Protein A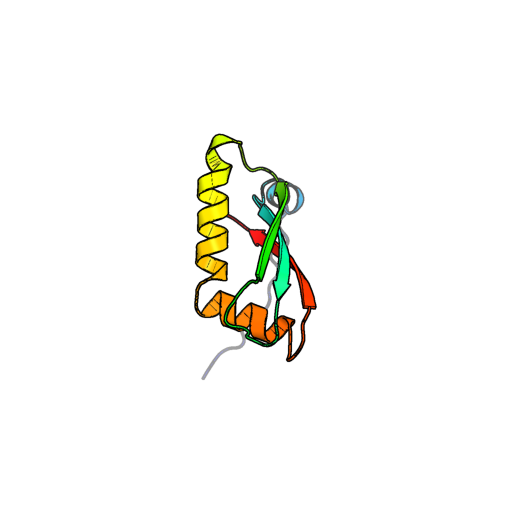F-N9PMR8-F1 (afdb_monomer_lite)

Secondary structure (DSSP, 8-state):
------------S-HHHHGGG--EEEEEEEE-TTSS-EEEEEEEEEES--GGGHHHHHHHHHHHHHSHHHHHHHHHHHTTS-EEEEEEEE---

Structure (mmCIF, N/CA/C/O backbone):
data_AF-N9PMR8-F1
#
_entry.id   AF-N9PMR8-F1
#
loop_
_atom_site.group_PDB
_atom_site.id
_atom_site.type_symbol
_atom_site.label_atom_id
_atom_site.label_alt_id
_atom_site.label_comp_id
_atom_site.label_asym_id
_atom_site.label_entity_id
_atom_site.label_seq_id
_atom_site.pdbx_PDB_ins_code
_atom_site.Cartn_x
_atom_site.Cartn_y
_atom_site.Cartn_z
_atom_site.occupancy
_atom_site.B_iso_or_equiv
_atom_site.auth_seq_id
_atom_site.auth_comp_id
_atom_site.auth_asym_id
_atom_site.auth_atom_id
_atom_site.pdbx_PDB_model_num
ATOM 1 N N . MET A 1 1 ? -22.882 -25.135 -30.630 1.00 34.91 1 MET A N 1
ATOM 2 C CA . MET A 1 1 ? -21.952 -24.855 -29.514 1.00 34.91 1 MET A CA 1
ATOM 3 C C . MET A 1 1 ? -22.104 -23.401 -29.097 1.00 34.91 1 MET A C 1
ATOM 5 O O . MET A 1 1 ? -22.050 -22.545 -29.964 1.00 34.91 1 MET A O 1
ATOM 9 N N . LYS A 1 2 ? -22.256 -23.198 -27.779 1.00 41.00 2 LYS A N 1
ATOM 10 C CA . LYS A 1 2 ? -22.152 -21.957 -26.983 1.00 41.00 2 LYS A CA 1
ATOM 11 C C . LYS A 1 2 ? -23.232 -20.889 -27.226 1.00 41.00 2 LYS A C 1
ATOM 13 O O . LYS A 1 2 ? -23.207 -20.152 -28.200 1.00 41.00 2 LYS A O 1
ATOM 18 N N . GLY A 1 3 ? -24.189 -20.861 -26.294 1.00 35.47 3 GLY A N 1
ATOM 19 C CA . GLY A 1 3 ? -25.344 -19.974 -26.279 1.00 35.47 3 GLY A CA 1
ATOM 20 C C . GLY A 1 3 ? -25.007 -18.538 -25.886 1.00 35.47 3 GLY A C 1
ATOM 21 O O . GLY A 1 3 ? -24.237 -18.294 -24.959 1.00 35.47 3 GLY A O 1
ATOM 22 N N . LEU A 1 4 ? -25.646 -17.605 -26.589 1.00 40.62 4 LEU A N 1
ATOM 23 C CA . LEU A 1 4 ? -25.945 -16.270 -26.092 1.00 40.62 4 LEU A CA 1
ATOM 24 C C . LEU A 1 4 ? -27.164 -16.386 -25.173 1.00 40.62 4 LEU A C 1
ATOM 26 O O . LEU A 1 4 ? -28.257 -16.693 -25.644 1.00 40.62 4 LEU A O 1
ATOM 30 N N . ILE A 1 5 ? -26.980 -16.134 -23.880 1.00 49.25 5 ILE A N 1
ATOM 31 C CA . ILE A 1 5 ? -28.083 -15.902 -22.945 1.00 49.25 5 ILE A CA 1
ATOM 32 C C . ILE A 1 5 ? -27.825 -14.559 -22.263 1.00 49.25 5 ILE A C 1
ATOM 34 O O . ILE A 1 5 ? -27.016 -14.433 -21.350 1.00 49.25 5 ILE A O 1
ATOM 38 N N . THR A 1 6 ? -28.495 -13.563 -22.843 1.00 40.91 6 THR A N 1
ATOM 39 C CA . THR A 1 6 ? -29.350 -12.594 -22.150 1.00 40.91 6 THR A CA 1
ATOM 40 C C . THR A 1 6 ? -28.713 -11.778 -21.029 1.00 40.91 6 THR A C 1
ATOM 42 O O . THR A 1 6 ? -28.655 -12.182 -19.872 1.00 40.91 6 THR A O 1
ATOM 45 N N . GLY A 1 7 ? -28.368 -10.534 -21.370 1.00 42.84 7 GLY A N 1
ATOM 46 C CA . GLY A 1 7 ? -28.386 -9.450 -20.401 1.00 42.84 7 GLY A CA 1
ATOM 47 C C . GLY A 1 7 ? -29.818 -9.237 -19.914 1.00 42.84 7 GLY A C 1
ATOM 48 O O . GLY A 1 7 ? -30.696 -8.875 -20.695 1.00 42.84 7 GLY A O 1
ATOM 49 N N . VAL A 1 8 ? -30.042 -9.472 -18.625 1.00 41.81 8 VAL A N 1
ATOM 50 C CA . VAL A 1 8 ? -31.209 -8.984 -17.892 1.00 41.81 8 VAL A CA 1
ATOM 51 C C . VAL A 1 8 ? -30.695 -8.238 -16.668 1.00 41.81 8 VAL A C 1
ATOM 53 O O . VAL A 1 8 ? -29.917 -8.764 -15.874 1.00 41.81 8 VAL A O 1
ATOM 56 N N . LEU A 1 9 ? -31.122 -6.979 -16.588 1.00 43.41 9 LEU A N 1
ATOM 57 C CA . LEU A 1 9 ? -30.965 -6.046 -15.480 1.00 43.41 9 LEU A CA 1
ATOM 58 C C . LEU A 1 9 ? -31.266 -6.699 -14.122 1.00 43.41 9 LEU A C 1
ATOM 60 O O . LEU A 1 9 ? -32.349 -7.242 -13.921 1.00 43.41 9 LEU A O 1
ATOM 64 N N . LEU A 1 10 ? -30.386 -6.466 -13.150 1.00 38.47 10 LEU A N 1
ATOM 65 C CA . LEU A 1 10 ? -30.761 -6.384 -11.739 1.00 38.47 10 LEU A CA 1
ATOM 66 C C . LEU A 1 10 ? -30.630 -4.923 -11.302 1.00 38.47 10 LEU A C 1
ATOM 68 O O . LEU A 1 10 ? -29.603 -4.483 -10.792 1.00 38.47 10 LEU A O 1
ATOM 72 N N . ALA A 1 11 ? -31.688 -4.154 -11.545 1.00 55.75 11 ALA A N 1
ATOM 73 C CA . ALA A 1 11 ? -31.922 -2.903 -10.844 1.00 55.75 11 ALA A CA 1
ATOM 74 C C . ALA A 1 11 ? -32.523 -3.238 -9.476 1.00 55.75 11 ALA A C 1
ATOM 76 O O . ALA A 1 11 ? -33.731 -3.413 -9.396 1.00 55.75 11 ALA A O 1
ATOM 77 N N . ILE A 1 12 ? -31.716 -3.355 -8.415 1.00 44.78 12 ILE A N 1
ATOM 78 C CA . ILE A 1 12 ? -32.221 -3.428 -7.032 1.00 44.78 12 ILE A CA 1
ATOM 79 C C . ILE A 1 12 ? -31.256 -2.677 -6.098 1.00 44.78 12 ILE A C 1
ATOM 81 O O . ILE A 1 12 ? -30.241 -3.192 -5.645 1.00 44.78 12 ILE A O 1
ATOM 85 N N . THR A 1 13 ? -31.576 -1.395 -5.904 1.00 41.38 13 THR A N 1
ATOM 86 C CA . THR A 1 13 ? -31.653 -0.697 -4.608 1.00 41.38 13 THR A CA 1
ATOM 87 C C . THR A 1 13 ? -30.677 -1.132 -3.500 1.00 41.38 13 THR A C 1
ATOM 89 O O . THR A 1 13 ? -30.939 -2.129 -2.835 1.00 41.38 13 THR A O 1
ATOM 92 N N . SER A 1 14 ? -29.615 -0.342 -3.255 1.00 33.31 14 SER A N 1
ATOM 93 C CA . SER A 1 14 ? -28.955 -0.089 -1.936 1.00 33.31 14 SER A CA 1
ATOM 94 C C . SER A 1 14 ? -27.524 0.479 -2.053 1.00 33.31 14 SER A C 1
ATOM 96 O O . SER A 1 14 ? -26.728 0.371 -1.122 1.00 33.31 14 SER A O 1
ATOM 98 N N . THR A 1 15 ? -27.133 1.100 -3.171 1.00 42.66 15 THR A N 1
ATOM 99 C CA . THR A 1 15 ? -25.736 1.551 -3.352 1.00 42.66 15 THR A CA 1
ATOM 100 C C . THR A 1 15 ? -25.305 2.666 -2.392 1.00 42.66 15 THR A C 1
ATOM 102 O O . THR A 1 15 ? -24.112 2.821 -2.152 1.00 42.66 15 THR A O 1
ATOM 105 N N . TYR A 1 16 ? -26.246 3.388 -1.775 1.00 39.59 16 TYR A N 1
ATOM 106 C CA . TYR A 1 16 ? -25.935 4.428 -0.789 1.00 39.59 16 TYR A CA 1
ATOM 107 C C . TYR A 1 16 ? -25.599 3.891 0.612 1.00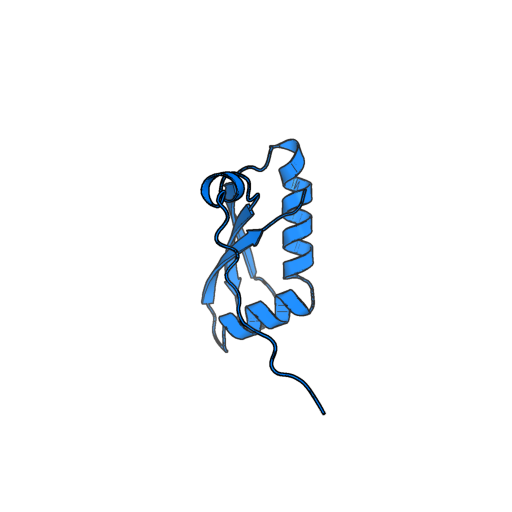 39.59 16 TYR A C 1
ATOM 109 O O . TYR A 1 16 ? -25.027 4.631 1.400 1.00 39.59 16 TYR A O 1
ATOM 117 N N . ALA A 1 17 ? -25.900 2.625 0.928 1.00 36.84 17 ALA A N 1
ATOM 118 C CA . ALA A 1 17 ? -25.612 2.051 2.250 1.00 36.84 17 ALA A CA 1
ATOM 119 C C . ALA A 1 17 ? -24.267 1.298 2.316 1.00 36.84 17 ALA A C 1
ATOM 121 O O . ALA A 1 17 ? -23.706 1.137 3.395 1.00 36.84 17 ALA A O 1
ATOM 122 N N . LEU A 1 18 ? -23.736 0.843 1.173 1.00 41.88 18 LEU A N 1
ATOM 123 C CA . LEU A 1 18 ? -22.476 0.083 1.108 1.00 41.88 18 LEU A CA 1
ATOM 124 C C . LEU A 1 18 ? -21.238 0.963 0.889 1.00 41.88 18 LEU A C 1
ATOM 126 O O . LEU A 1 18 ? -20.150 0.586 1.313 1.00 41.88 18 LEU A O 1
ATOM 130 N N . ALA A 1 19 ? -21.398 2.147 0.291 1.00 45.19 19 ALA A N 1
ATOM 131 C CA . ALA A 1 19 ? -20.310 3.119 0.157 1.00 45.19 19 ALA A CA 1
ATOM 132 C C . ALA A 1 19 ? -19.895 3.737 1.511 1.00 45.19 19 ALA A C 1
ATOM 134 O O . ALA A 1 19 ? -18.780 4.233 1.650 1.00 45.19 19 ALA A O 1
ATOM 135 N N . ASP A 1 20 ? -20.766 3.677 2.526 1.00 48.53 20 ASP A N 1
ATOM 136 C CA . ASP A 1 20 ? -20.535 4.277 3.849 1.00 48.53 20 ASP A CA 1
ATOM 137 C C . ASP A 1 20 ? -19.612 3.436 4.761 1.00 48.53 20 ASP A C 1
ATOM 139 O O . ASP A 1 20 ? -19.206 3.879 5.835 1.00 48.53 20 ASP A O 1
ATOM 143 N N . GLN A 1 21 ? -19.228 2.219 4.345 1.00 54.91 21 GLN A N 1
ATOM 144 C CA . GLN A 1 21 ? -18.459 1.282 5.181 1.00 54.91 21 GLN A CA 1
ATOM 145 C C . GLN A 1 21 ? -17.102 0.855 4.609 1.00 54.91 21 GLN A C 1
ATOM 147 O O . GLN A 1 21 ? -16.419 0.041 5.234 1.00 54.91 21 GLN A O 1
ATOM 152 N N . GLU A 1 22 ? -16.660 1.395 3.470 1.00 75.38 22 GLU A N 1
ATOM 153 C CA . GLU A 1 22 ? -15.330 1.063 2.950 1.00 75.38 22 GLU A CA 1
ATOM 154 C C . GLU A 1 22 ? -14.245 1.572 3.914 1.00 75.38 22 GLU A C 1
ATOM 156 O O . GLU A 1 22 ? -14.043 2.776 4.096 1.00 75.38 22 GLU A O 1
ATOM 161 N N . LYS A 1 23 ? -13.567 0.630 4.583 1.00 85.06 23 LYS A N 1
ATOM 162 C CA . LYS A 1 23 ? -12.383 0.905 5.396 1.00 85.06 23 LYS A CA 1
ATOM 163 C C . LYS A 1 23 ? -11.193 1.044 4.458 1.00 85.06 23 LYS A C 1
ATOM 165 O O . LYS A 1 23 ? -10.851 0.095 3.750 1.00 85.06 23 LYS A O 1
ATOM 170 N N . TYR A 1 24 ? -10.538 2.199 4.468 1.00 85.88 24 TYR A N 1
ATOM 171 C CA . TYR A 1 24 ? -9.355 2.411 3.640 1.00 85.88 24 TYR A CA 1
ATOM 172 C C . TYR A 1 24 ? -8.270 3.216 4.342 1.00 85.88 24 TYR A C 1
ATOM 174 O O . TYR A 1 24 ? -8.529 4.029 5.236 1.00 85.88 24 TYR A O 1
ATOM 182 N N . ILE A 1 25 ? -7.040 3.021 3.871 1.00 86.31 25 ILE A N 1
ATOM 183 C CA . ILE A 1 25 ? -5.902 3.880 4.186 1.00 86.31 25 ILE A CA 1
ATOM 184 C C . ILE A 1 25 ? -5.424 4.544 2.901 1.00 86.31 25 ILE A C 1
ATOM 186 O O . ILE A 1 25 ? -5.144 3.877 1.902 1.00 86.31 25 ILE A O 1
ATOM 190 N N . LYS A 1 26 ? -5.305 5.870 2.935 1.00 87.44 26 LYS A N 1
ATOM 191 C CA . LYS A 1 26 ? -4.730 6.653 1.843 1.00 87.44 26 LYS A CA 1
ATOM 192 C C . LYS A 1 26 ? -3.255 6.898 2.114 1.00 87.44 26 LYS A C 1
ATOM 194 O O . LYS A 1 26 ? -2.898 7.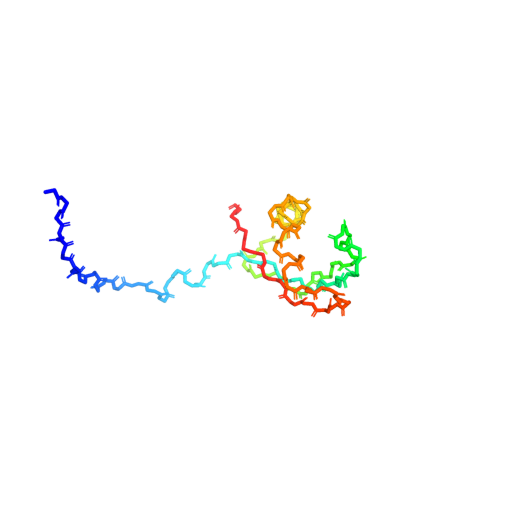459 3.150 1.00 87.44 26 LYS A O 1
ATOM 199 N N . PHE A 1 27 ? -2.407 6.536 1.164 1.00 85.94 27 PH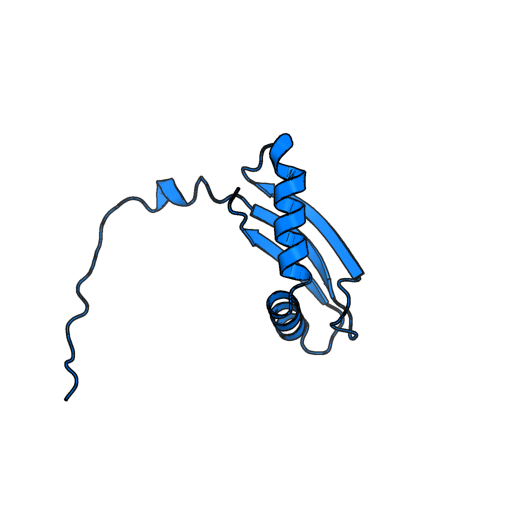E A N 1
ATOM 200 C CA . PHE A 1 27 ? -0.967 6.745 1.219 1.00 85.94 27 PHE A CA 1
ATOM 201 C C . PHE A 1 27 ? -0.523 7.729 0.144 1.00 85.94 27 PHE A C 1
ATOM 203 O O . PHE A 1 27 ? -0.987 7.679 -0.996 1.00 85.94 27 PHE A O 1
ATOM 210 N N . GLU A 1 28 ? 0.427 8.591 0.492 1.00 84.62 28 GLU A N 1
ATOM 211 C CA . GLU A 1 28 ? 1.301 9.220 -0.496 1.00 84.62 28 GLU A CA 1
ATOM 212 C C . GLU A 1 28 ? 2.553 8.356 -0.624 1.00 84.62 28 GLU A C 1
ATOM 214 O O . GLU A 1 28 ? 3.288 8.169 0.350 1.00 84.62 28 GLU A O 1
ATOM 219 N N . ILE A 1 29 ? 2.763 7.805 -1.817 1.00 83.69 29 ILE A N 1
ATOM 220 C CA . ILE A 1 29 ? 3.871 6.901 -2.117 1.00 83.69 29 ILE A CA 1
ATOM 221 C C . ILE A 1 29 ? 4.817 7.600 -3.088 1.00 83.69 29 ILE A C 1
ATOM 223 O O . ILE A 1 29 ? 4.394 8.133 -4.119 1.00 83.69 29 ILE A O 1
ATOM 227 N N . ILE A 1 30 ? 6.111 7.579 -2.767 1.00 82.06 30 ILE A N 1
ATOM 228 C CA . ILE A 1 30 ? 7.172 8.050 -3.661 1.00 82.06 30 ILE A CA 1
ATOM 229 C C . ILE A 1 30 ? 7.841 6.837 -4.308 1.00 82.06 30 ILE A C 1
ATOM 231 O O . ILE A 1 30 ? 8.528 6.062 -3.638 1.00 82.06 30 ILE A O 1
ATOM 235 N N . LEU A 1 31 ? 7.655 6.694 -5.619 1.00 77.50 31 LEU A N 1
ATOM 236 C CA . LEU A 1 31 ? 8.241 5.630 -6.432 1.00 77.50 31 LEU A CA 1
ATOM 237 C C . LEU A 1 31 ? 9.531 6.119 -7.100 1.00 77.50 31 LEU A C 1
ATOM 239 O O . LEU A 1 31 ? 9.603 7.270 -7.538 1.00 77.50 31 LEU A O 1
ATOM 243 N N . THR A 1 32 ? 10.548 5.259 -7.188 1.00 71.31 32 THR A N 1
ATOM 244 C CA . THR A 1 32 ? 11.818 5.531 -7.885 1.00 71.31 32 THR A CA 1
ATOM 245 C C . THR A 1 32 ? 12.008 4.649 -9.106 1.00 71.31 32 THR A C 1
ATOM 247 O O . THR A 1 32 ? 11.309 3.657 -9.294 1.00 71.31 32 THR A O 1
ATOM 250 N N . LYS A 1 33 ? 13.018 5.009 -9.908 1.00 63.78 33 LYS A N 1
ATOM 251 C CA . LYS A 1 33 ? 13.456 4.272 -11.098 1.00 63.78 33 LYS A CA 1
ATOM 252 C C . LYS A 1 33 ? 13.878 2.819 -10.822 1.00 63.78 33 LYS A C 1
ATOM 254 O O . LYS A 1 33 ? 13.879 2.023 -11.745 1.00 63.78 33 LYS A O 1
ATOM 259 N N . ASP A 1 34 ? 14.207 2.522 -9.564 1.00 63.09 34 ASP A N 1
ATOM 260 C CA . ASP A 1 34 ? 14.456 1.203 -8.971 1.00 63.09 34 ASP A CA 1
ATOM 261 C C . ASP A 1 34 ? 13.297 0.200 -9.089 1.00 63.09 34 ASP A C 1
ATOM 263 O O . ASP A 1 34 ? 13.533 -0.998 -9.165 1.00 63.09 34 ASP A O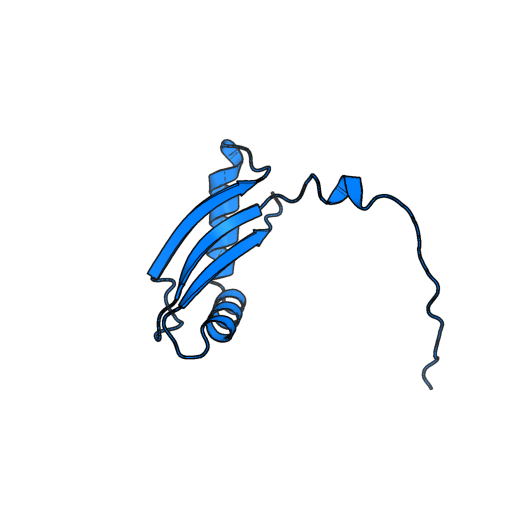 1
ATOM 267 N N . TYR A 1 35 ? 12.036 0.655 -9.034 1.00 57.62 35 TYR A N 1
ATOM 268 C CA . TYR A 1 35 ? 10.792 -0.155 -8.916 1.00 57.62 35 TYR A CA 1
ATOM 269 C C . TYR A 1 35 ? 10.752 -1.245 -7.833 1.00 57.62 35 TYR A C 1
ATOM 271 O O . TYR A 1 35 ? 9.710 -1.857 -7.617 1.00 57.62 35 TYR A O 1
ATOM 279 N N . GLU A 1 36 ? 11.850 -1.482 -7.130 1.00 54.28 36 GLU A N 1
ATOM 280 C CA . GLU A 1 36 ? 11.989 -2.496 -6.093 1.00 54.28 36 GLU A CA 1
ATOM 281 C C . GLU A 1 36 ? 11.794 -1.916 -4.694 1.00 54.28 36 GLU A C 1
ATOM 283 O O . GLU A 1 36 ? 11.701 -2.666 -3.723 1.00 54.28 36 GLU A O 1
ATOM 288 N N . ARG A 1 37 ? 11.735 -0.583 -4.571 1.00 56.56 37 ARG A N 1
ATOM 289 C CA . ARG A 1 37 ? 11.640 0.106 -3.284 1.00 56.56 37 ARG A CA 1
ATOM 290 C C . ARG A 1 37 ? 10.628 1.244 -3.341 1.00 56.56 37 ARG A C 1
ATOM 292 O O . ARG A 1 37 ? 10.830 2.246 -4.024 1.00 56.56 37 ARG A O 1
ATOM 299 N N . VAL A 1 38 ? 9.557 1.105 -2.562 1.00 62.16 38 VAL A N 1
ATOM 300 C CA . VAL A 1 38 ? 8.793 2.256 -2.074 1.00 62.16 38 VAL A CA 1
ATOM 301 C C . VAL A 1 38 ? 9.731 3.032 -1.147 1.00 62.16 38 VAL A C 1
ATOM 303 O O . VAL A 1 38 ? 10.108 2.523 -0.097 1.00 62.16 38 VAL A O 1
ATOM 306 N N . LEU A 1 39 ? 10.172 4.228 -1.555 1.00 55.12 39 LEU A N 1
ATOM 307 C CA . LEU A 1 39 ? 11.134 5.022 -0.771 1.00 55.12 39 LEU A CA 1
ATOM 308 C C . LEU A 1 39 ? 10.528 5.539 0.535 1.00 55.12 39 LEU A C 1
ATOM 310 O O . LEU A 1 39 ? 11.228 5.696 1.530 1.00 55.12 39 LEU A O 1
ATOM 314 N N . ALA A 1 40 ? 9.243 5.875 0.483 1.00 59.78 40 ALA A N 1
ATOM 315 C CA . ALA A 1 40 ? 8.485 6.399 1.601 1.00 59.78 40 ALA A CA 1
ATOM 316 C C . ALA A 1 40 ? 6.993 6.209 1.325 1.00 59.78 40 ALA A C 1
ATOM 318 O O . ALA A 1 40 ? 6.515 6.492 0.220 1.00 59.78 40 ALA A O 1
ATOM 319 N N . ASN A 1 41 ? 6.275 5.760 2.345 1.00 66.38 41 ASN A N 1
ATOM 320 C CA . ASN A 1 41 ? 4.826 5.710 2.413 1.00 66.38 41 ASN A CA 1
ATOM 321 C C . ASN A 1 41 ? 4.379 6.551 3.610 1.00 66.38 41 ASN A C 1
ATOM 323 O O . ASN A 1 41 ? 4.631 6.225 4.764 1.00 66.38 41 ASN A O 1
ATOM 327 N N . ILE A 1 42 ? 3.722 7.670 3.329 1.00 71.06 42 ILE A N 1
ATOM 328 C CA . ILE A 1 42 ? 3.157 8.516 4.380 1.00 71.06 42 ILE A CA 1
ATOM 329 C C . ILE A 1 42 ? 1.658 8.251 4.389 1.00 71.06 42 ILE A C 1
ATOM 331 O O . ILE A 1 42 ? 0.977 8.558 3.406 1.00 71.06 42 ILE A O 1
ATOM 335 N N . SER A 1 43 ? 1.145 7.666 5.474 1.00 77.62 43 SER A N 1
ATOM 336 C CA . SER A 1 43 ? -0.297 7.550 5.683 1.00 77.62 43 SER A CA 1
ATOM 337 C C . SER A 1 43 ? -0.882 8.954 5.832 1.00 77.62 43 SER A C 1
ATOM 339 O O . SER A 1 43 ? -0.491 9.739 6.694 1.00 77.62 43 SER A O 1
ATOM 341 N N . LYS A 1 44 ? -1.783 9.307 4.919 1.00 80.94 44 LYS A N 1
ATOM 342 C CA . LYS A 1 44 ? -2.447 10.614 4.878 1.00 80.94 44 LYS A CA 1
ATOM 343 C C . LYS A 1 44 ? -3.788 10.579 5.588 1.00 80.94 44 LYS A C 1
ATOM 345 O O . LYS A 1 44 ? -4.193 11.579 6.164 1.00 80.94 44 LYS A O 1
ATOM 350 N N . GLU A 1 45 ? -4.481 9.446 5.516 1.00 86.56 45 GLU A N 1
ATOM 351 C CA . GLU A 1 45 ? -5.857 9.335 5.982 1.00 86.56 45 GLU A CA 1
ATOM 352 C C . GLU A 1 45 ? -6.203 7.885 6.319 1.00 86.56 45 GLU A C 1
ATOM 354 O O . GLU A 1 45 ? -5.816 6.968 5.593 1.00 86.56 45 GLU A O 1
ATOM 359 N N . PHE A 1 46 ? -6.963 7.707 7.397 1.00 88.00 46 PHE A N 1
ATOM 360 C CA . PHE A 1 46 ? -7.609 6.454 7.769 1.00 88.00 46 PHE A CA 1
ATOM 361 C C . PHE A 1 46 ? -9.112 6.710 7.778 1.00 88.00 46 PHE A C 1
ATOM 363 O O . PHE A 1 46 ? -9.584 7.531 8.568 1.00 88.00 46 PHE A O 1
ATOM 370 N N . LYS A 1 47 ? -9.862 6.021 6.922 1.00 89.44 47 LYS A N 1
ATOM 371 C CA . LYS A 1 47 ? -11.319 6.145 6.862 1.00 89.44 47 LYS A CA 1
ATOM 372 C C . LYS A 1 47 ? -11.960 4.911 7.465 1.00 89.44 47 LYS A C 1
ATOM 374 O O . LYS A 1 47 ? -11.622 3.798 7.078 1.00 89.44 47 LYS A O 1
ATOM 379 N N . ASN A 1 48 ? -12.886 5.122 8.400 1.00 88.81 48 ASN A N 1
ATOM 380 C CA . ASN A 1 48 ? -13.684 4.065 9.030 1.00 88.81 48 ASN A CA 1
ATOM 381 C C . ASN A 1 48 ? -12.853 2.953 9.719 1.00 88.81 48 ASN A C 1
ATOM 383 O O . ASN A 1 48 ? -13.355 1.859 9.959 1.00 88.81 48 ASN A O 1
ATOM 387 N N . ILE A 1 49 ? -11.592 3.240 10.068 1.00 86.12 49 ILE A N 1
ATOM 388 C CA . ILE A 1 49 ? -10.678 2.330 10.774 1.00 86.12 49 ILE A CA 1
ATOM 389 C C . ILE A 1 49 ? -10.551 2.800 12.220 1.00 86.12 49 ILE A C 1
ATOM 391 O O . ILE A 1 49 ? -10.137 3.940 12.471 1.00 86.12 49 ILE A O 1
ATOM 395 N N . LYS A 1 50 ? -10.886 1.929 13.173 1.00 89.25 50 LYS A N 1
ATOM 396 C CA . LYS A 1 50 ? -10.747 2.246 14.597 1.00 89.25 50 LYS A CA 1
ATOM 397 C C . LYS A 1 50 ? -9.271 2.280 15.016 1.00 89.25 50 LYS A C 1
ATOM 399 O O . LYS A 1 50 ? -8.453 1.613 14.381 1.00 89.25 50 LYS A O 1
ATOM 404 N N . PRO A 1 51 ? -8.895 3.032 16.069 1.00 88.50 51 PRO A N 1
ATOM 405 C CA . PRO A 1 51 ? -7.510 3.116 16.539 1.00 88.50 51 PRO A CA 1
ATOM 406 C C . PRO A 1 51 ? -6.833 1.756 16.748 1.00 88.50 51 PRO A C 1
ATOM 408 O O . PRO A 1 51 ? -5.699 1.579 16.310 1.00 88.50 51 PRO A O 1
ATOM 411 N N . GLU A 1 52 ? -7.542 0.795 17.335 1.00 91.31 52 GLU A N 1
ATOM 412 C CA . GLU A 1 52 ? -7.076 -0.570 17.594 1.00 91.31 52 GLU A CA 1
ATOM 413 C C . GLU A 1 52 ? -6.879 -1.413 16.322 1.00 91.31 52 GLU A C 1
ATOM 415 O O . GLU A 1 52 ? -6.112 -2.370 16.320 1.00 91.31 52 GLU A O 1
ATOM 420 N N . GLU A 1 53 ? -7.530 -1.050 15.215 1.00 88.25 53 GLU A N 1
ATOM 421 C CA . GLU A 1 53 ? -7.425 -1.760 13.937 1.00 88.25 53 GLU A CA 1
ATOM 422 C C . GLU A 1 53 ? -6.324 -1.185 13.030 1.00 88.25 53 GLU A C 1
ATOM 424 O O . GLU A 1 53 ? -5.973 -1.798 12.018 1.00 88.25 53 GLU A O 1
ATOM 429 N N . LYS A 1 54 ? -5.776 -0.005 13.363 1.00 87.56 54 LYS A N 1
ATOM 430 C CA . LYS A 1 54 ? -4.841 0.731 12.495 1.00 87.56 54 LYS A CA 1
ATOM 431 C C . LYS A 1 54 ? -3.596 -0.069 12.156 1.00 87.56 54 LYS A C 1
ATOM 433 O O . LYS A 1 54 ? -3.184 -0.069 11.002 1.00 87.56 54 LYS A O 1
ATOM 438 N N . GLU A 1 55 ? -3.006 -0.742 13.138 1.00 89.38 55 GLU A N 1
ATOM 439 C CA . GLU A 1 55 ? -1.793 -1.534 12.927 1.00 89.38 55 GLU A CA 1
ATOM 440 C C . GLU A 1 55 ? -2.060 -2.707 11.977 1.00 89.38 55 GLU A C 1
ATOM 442 O O . GLU A 1 55 ? -1.358 -2.875 10.981 1.00 89.38 55 GLU A O 1
ATOM 447 N N . LYS A 1 56 ? -3.145 -3.455 12.214 1.00 89.06 56 LYS A N 1
ATOM 448 C CA . LYS A 1 56 ? -3.569 -4.563 11.347 1.00 89.06 56 LYS A CA 1
ATOM 449 C C . LYS A 1 56 ? -3.847 -4.083 9.918 1.00 89.06 56 LYS A C 1
ATOM 451 O O . LYS A 1 56 ? -3.412 -4.723 8.964 1.00 89.06 56 LYS A O 1
ATOM 456 N N . ALA A 1 57 ? -4.524 -2.945 9.763 1.00 88.81 57 ALA A N 1
ATOM 457 C CA . ALA A 1 57 ? -4.808 -2.353 8.458 1.00 88.81 57 ALA A CA 1
ATOM 458 C C . ALA A 1 57 ? -3.535 -1.899 7.730 1.00 88.81 57 ALA A C 1
ATOM 460 O O . ALA A 1 57 ? -3.384 -2.150 6.535 1.00 88.81 57 ALA A O 1
ATOM 461 N N . LEU A 1 58 ? -2.602 -1.258 8.442 1.00 89.00 58 LEU A N 1
ATOM 462 C CA . LEU A 1 58 ? -1.310 -0.854 7.885 1.00 89.00 58 LEU A CA 1
ATOM 463 C C . LEU A 1 58 ? -0.517 -2.068 7.408 1.00 89.00 58 LEU A C 1
ATOM 465 O O . LEU A 1 58 ? -0.018 -2.049 6.285 1.00 89.00 58 LEU A O 1
ATOM 469 N N . ASN A 1 59 ? -0.461 -3.127 8.217 1.00 88.25 59 ASN A N 1
ATOM 470 C CA . ASN A 1 59 ? 0.244 -4.356 7.867 1.00 88.25 59 ASN A CA 1
ATOM 471 C C . ASN A 1 59 ? -0.345 -5.002 6.610 1.00 88.25 59 ASN A C 1
ATOM 473 O O . ASN A 1 59 ? 0.407 -5.255 5.675 1.00 88.25 59 ASN A O 1
ATOM 477 N N . GLN A 1 60 ? -1.673 -5.147 6.515 1.00 88.31 60 GLN A N 1
ATOM 478 C CA . GLN A 1 60 ? -2.323 -5.648 5.293 1.00 88.31 60 GLN A CA 1
ATOM 479 C C . GLN A 1 60 ? -1.950 -4.815 4.054 1.00 88.31 60 GLN A C 1
ATOM 481 O O . GLN A 1 60 ? -1.632 -5.356 2.993 1.00 88.31 60 GLN A O 1
ATOM 486 N N . CYS A 1 61 ? -1.954 -3.486 4.179 1.00 87.31 61 CYS A N 1
ATOM 487 C CA . CYS A 1 61 ? -1.584 -2.607 3.075 1.00 87.31 61 CYS A CA 1
ATOM 488 C C . CYS A 1 61 ? -0.107 -2.727 2.694 1.00 87.31 61 CYS A C 1
ATOM 490 O O . CYS A 1 61 ? 0.216 -2.710 1.506 1.00 87.31 61 CYS A O 1
ATOM 492 N N . TYR A 1 62 ? 0.794 -2.845 3.669 1.00 85.25 62 TYR A N 1
ATOM 493 C CA . TYR A 1 62 ? 2.225 -3.001 3.416 1.00 85.25 62 TYR A CA 1
ATOM 494 C C . TYR A 1 62 ? 2.566 -4.363 2.824 1.00 85.25 62 TYR A C 1
ATOM 496 O O . TYR 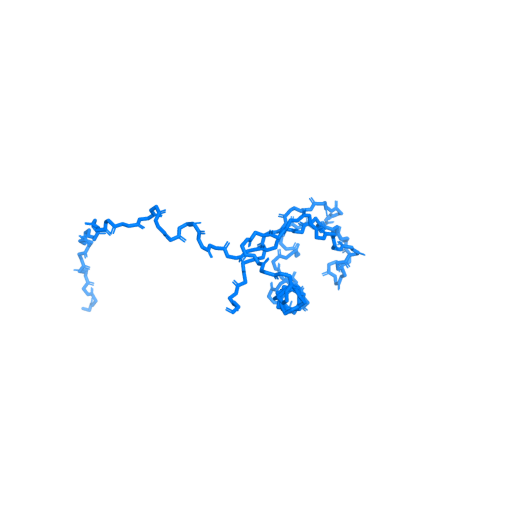A 1 62 ? 3.361 -4.418 1.887 1.00 85.25 62 TYR A O 1
ATOM 504 N N . GLU A 1 63 ? 1.926 -5.433 3.286 1.00 86.62 63 GLU A N 1
ATOM 505 C CA . GLU A 1 63 ? 2.051 -6.766 2.695 1.00 86.62 63 GLU A CA 1
ATOM 506 C C . GLU A 1 63 ? 1.671 -6.741 1.215 1.00 86.62 63 GLU A C 1
ATOM 508 O O . GLU A 1 63 ? 2.448 -7.192 0.371 1.00 86.62 63 GLU A O 1
ATOM 513 N N . TYR A 1 64 ? 0.538 -6.119 0.871 1.00 84.88 64 TYR A N 1
ATOM 514 C CA . TYR A 1 64 ? 0.159 -5.947 -0.528 1.00 84.88 64 TYR A CA 1
ATOM 515 C C . TYR A 1 64 ? 1.183 -5.107 -1.300 1.00 84.88 64 TYR A C 1
ATOM 517 O O . TYR A 1 64 ? 1.604 -5.512 -2.382 1.00 84.88 64 TYR A O 1
ATOM 525 N N . MET A 1 65 ? 1.632 -3.969 -0.758 1.00 82.69 65 MET A N 1
ATOM 526 C CA . MET A 1 65 ? 2.620 -3.119 -1.437 1.00 82.69 65 MET A CA 1
ATOM 527 C C . MET A 1 65 ? 3.947 -3.842 -1.709 1.00 82.69 65 MET A C 1
ATOM 529 O O . MET A 1 65 ? 4.589 -3.574 -2.725 1.00 82.69 65 MET A O 1
ATOM 533 N N . MET A 1 66 ? 4.346 -4.752 -0.819 1.00 82.00 66 MET A N 1
ATOM 534 C CA . MET A 1 66 ? 5.577 -5.536 -0.937 1.00 82.00 66 MET A CA 1
ATOM 535 C C . MET A 1 66 ? 5.420 -6.805 -1.780 1.00 82.00 66 MET A C 1
ATOM 537 O O . MET A 1 66 ? 6.437 -7.328 -2.254 1.00 82.00 66 MET A O 1
ATOM 541 N N . SER A 1 67 ? 4.186 -7.278 -1.981 1.00 84.75 67 SER A N 1
ATOM 542 C CA . SER A 1 67 ? 3.860 -8.437 -2.815 1.00 84.75 67 SER A CA 1
ATOM 543 C C . SER A 1 67 ? 4.258 -8.234 -4.279 1.00 84.75 67 SER A C 1
ATOM 545 O O . SER A 1 67 ? 4.431 -7.111 -4.759 1.00 84.75 67 SER A O 1
ATOM 547 N N . GLU A 1 68 ? 4.384 -9.334 -5.021 1.00 85.12 68 GLU A N 1
ATOM 548 C CA . GLU A 1 68 ? 4.710 -9.285 -6.447 1.00 85.12 68 GLU A CA 1
ATOM 549 C C . GLU A 1 68 ? 3.658 -8.503 -7.253 1.00 85.12 68 GLU A C 1
ATOM 551 O O . GLU A 1 68 ? 4.009 -7.708 -8.129 1.00 85.12 68 GLU A O 1
ATOM 556 N N . ASP A 1 69 ? 2.379 -8.663 -6.912 1.00 84.00 69 ASP A N 1
ATOM 557 C CA . ASP A 1 69 ? 1.270 -7.971 -7.571 1.00 84.00 69 ASP A CA 1
ATOM 558 C C . ASP A 1 69 ? 1.286 -6.467 -7.288 1.00 84.00 69 ASP A C 1
ATOM 560 O O . ASP A 1 69 ? 1.168 -5.659 -8.215 1.00 84.00 69 ASP A O 1
ATOM 564 N N . GLY A 1 70 ? 1.533 -6.075 -6.034 1.00 84.25 70 GLY A N 1
ATOM 565 C CA . GLY A 1 70 ? 1.719 -4.673 -5.665 1.00 84.25 70 GLY A CA 1
ATOM 566 C C . GLY A 1 70 ? 2.888 -4.043 -6.420 1.00 84.25 70 GLY A C 1
ATOM 567 O O . GLY A 1 70 ? 2.738 -2.983 -7.034 1.00 84.25 70 GLY A O 1
ATOM 568 N N . ARG A 1 71 ? 4.037 -4.725 -6.476 1.00 81.19 71 ARG A N 1
ATOM 569 C CA . ARG A 1 71 ? 5.210 -4.261 -7.238 1.00 81.19 71 ARG A CA 1
ATOM 570 C C . ARG A 1 71 ? 4.900 -4.087 -8.723 1.00 81.19 71 ARG A C 1
ATOM 572 O O . ARG A 1 71 ? 5.265 -3.062 -9.300 1.00 81.19 71 ARG A O 1
ATOM 579 N N . LYS A 1 72 ? 4.203 -5.043 -9.349 1.00 83.38 72 LYS A N 1
ATOM 580 C CA . LYS A 1 72 ? 3.773 -4.944 -10.758 1.00 83.38 72 LYS A CA 1
ATOM 581 C C . LYS A 1 72 ? 2.854 -3.744 -10.981 1.00 83.38 72 LYS A C 1
ATOM 583 O O . LYS A 1 72 ? 3.063 -2.998 -11.940 1.00 83.38 72 LYS A O 1
ATOM 588 N N . PHE A 1 73 ? 1.886 -3.531 -10.090 1.00 84.12 73 PHE A N 1
ATOM 589 C CA . PHE A 1 73 ? 0.986 -2.380 -10.138 1.00 84.12 73 PHE A CA 1
ATOM 590 C C . PHE A 1 73 ? 1.763 -1.058 -10.067 1.00 84.12 73 PHE A C 1
ATOM 592 O O . PHE A 1 73 ? 1.662 -0.230 -10.972 1.00 84.12 73 PHE A O 1
ATOM 599 N N . PHE A 1 74 ? 2.621 -0.876 -9.060 1.00 80.06 74 PHE A N 1
ATOM 600 C CA . PHE A 1 74 ? 3.375 0.372 -8.897 1.00 80.06 74 PHE A CA 1
ATOM 601 C C . PHE A 1 74 ? 4.408 0.604 -10.001 1.00 80.06 74 PHE A C 1
ATOM 603 O O . PHE A 1 74 ? 4.631 1.748 -10.407 1.00 80.06 74 PHE A O 1
ATOM 610 N N . LYS A 1 75 ? 5.003 -0.463 -10.544 1.00 78.31 75 LYS A N 1
ATOM 611 C CA . LYS A 1 75 ? 5.875 -0.381 -11.722 1.00 78.31 75 LYS A CA 1
ATOM 612 C C . LYS A 1 75 ? 5.116 0.127 -12.948 1.00 78.31 75 LYS A C 1
ATOM 614 O O . LYS A 1 75 ? 5.624 0.988 -13.664 1.00 78.31 75 LYS A O 1
ATOM 619 N N . LYS A 1 76 ? 3.886 -0.349 -13.165 1.00 82.06 76 LYS A N 1
ATOM 620 C CA . LYS A 1 76 ? 3.017 0.138 -14.245 1.00 82.06 76 LYS A CA 1
ATOM 621 C C . LYS A 1 76 ? 2.679 1.625 -14.077 1.00 82.06 76 LYS A C 1
ATOM 623 O O . LYS A 1 76 ? 2.788 2.373 -15.041 1.00 82.06 76 LYS A O 1
ATOM 628 N N . GLU A 1 77 ? 2.332 2.058 -12.866 1.00 79.44 77 GLU A N 1
ATOM 629 C CA . GLU A 1 77 ? 1.920 3.448 -12.587 1.00 79.44 77 GLU A CA 1
ATOM 630 C C . GLU A 1 77 ? 3.064 4.479 -12.667 1.00 79.44 77 GLU A C 1
ATOM 632 O O . GLU A 1 77 ? 2.860 5.642 -13.041 1.00 79.44 77 GLU A O 1
ATOM 637 N N . SER A 1 78 ? 4.284 4.073 -12.306 1.00 74.31 78 SER A N 1
ATOM 638 C CA . SER A 1 78 ? 5.482 4.930 -12.356 1.00 74.31 78 SER A CA 1
ATOM 639 C C . SER A 1 78 ? 6.158 4.956 -13.727 1.00 74.31 78 SER A C 1
ATOM 641 O O . SER A 1 78 ? 6.808 5.949 -14.059 1.00 74.31 78 SER A O 1
ATOM 643 N N . GLY A 1 79 ? 5.993 3.900 -14.530 1.00 70.12 79 GLY A N 1
ATOM 644 C CA . GLY A 1 79 ? 6.291 3.881 -15.960 1.00 70.12 79 GLY A CA 1
ATOM 645 C C . GLY A 1 79 ? 7.691 4.350 -16.357 1.00 70.12 79 GLY A C 1
ATOM 646 O O . GLY A 1 79 ? 7.801 5.068 -17.346 1.00 70.12 79 GLY A O 1
ATOM 647 N N . ASN A 1 80 ? 8.763 4.018 -15.623 1.00 68.88 80 ASN A N 1
ATOM 648 C CA . ASN A 1 80 ? 10.102 4.510 -15.995 1.00 68.88 80 ASN A CA 1
ATOM 649 C C . ASN A 1 80 ? 10.651 5.666 -15.132 1.00 68.88 80 ASN A C 1
ATOM 651 O O . ASN A 1 80 ? 11.823 6.025 -15.291 1.00 68.88 80 ASN A O 1
ATOM 655 N N . GLN A 1 81 ? 9.828 6.291 -14.280 1.00 69.56 81 GLN A N 1
ATOM 656 C CA . GLN A 1 81 ? 10.119 7.616 -13.728 1.00 69.56 81 GLN A CA 1
ATOM 657 C C . GLN A 1 81 ? 9.844 7.743 -12.227 1.00 69.56 81 GLN A C 1
ATOM 659 O O . GLN A 1 81 ? 8.983 7.075 -11.655 1.00 69.56 81 GLN A O 1
ATOM 664 N N . LYS A 1 82 ? 10.569 8.667 -11.580 1.00 74.62 82 LYS A N 1
ATOM 665 C CA . LYS A 1 82 ? 10.279 9.055 -10.197 1.00 74.62 82 LYS A CA 1
ATOM 666 C C . LYS A 1 82 ? 8.925 9.755 -10.165 1.00 74.62 82 LYS A C 1
ATOM 668 O O . LYS A 1 82 ? 8.777 10.827 -10.747 1.00 74.62 82 LYS A O 1
ATOM 673 N N . ARG A 1 83 ? 7.955 9.173 -9.461 1.00 78.25 83 ARG A N 1
ATOM 674 C CA . ARG A 1 83 ? 6.589 9.699 -9.399 1.00 78.25 83 ARG A CA 1
ATOM 675 C C . ARG A 1 83 ? 6.069 9.671 -7.973 1.00 78.25 83 ARG A C 1
ATOM 677 O O . ARG A 1 83 ? 6.328 8.733 -7.223 1.00 78.25 83 ARG A O 1
ATOM 684 N N . LYS A 1 84 ? 5.330 10.717 -7.612 1.00 83.25 84 LYS A N 1
ATOM 685 C CA . LYS A 1 84 ? 4.483 10.709 -6.421 1.00 83.25 84 LYS A CA 1
ATOM 686 C C . LYS A 1 84 ? 3.096 10.249 -6.834 1.00 83.25 84 LYS A C 1
ATOM 688 O O . LYS A 1 84 ? 2.540 10.799 -7.784 1.00 83.25 84 LYS A O 1
ATOM 693 N N . ILE A 1 85 ? 2.559 9.263 -6.131 1.00 83.62 85 ILE A N 1
ATOM 694 C CA . ILE A 1 85 ? 1.208 8.759 -6.365 1.00 83.62 85 ILE A CA 1
ATOM 695 C C . ILE A 1 85 ? 0.406 8.795 -5.068 1.00 83.62 85 ILE A C 1
ATOM 697 O O . ILE A 1 85 ? 0.954 8.651 -3.972 1.00 83.62 85 ILE A O 1
ATOM 701 N N . LEU A 1 86 ? -0.903 8.975 -5.211 1.00 83.31 86 LEU A N 1
ATOM 702 C CA . LEU A 1 86 ? -1.857 8.745 -4.137 1.00 83.31 86 LEU A CA 1
ATOM 703 C C . LEU A 1 86 ? -2.429 7.345 -4.320 1.00 83.31 86 LEU A C 1
ATOM 705 O O . LEU A 1 86 ? -3.038 7.058 -5.348 1.00 83.31 86 LEU A O 1
ATOM 709 N N . TYR A 1 87 ? -2.214 6.485 -3.333 1.00 84.62 87 TYR A N 1
ATOM 710 C CA . TYR A 1 87 ? -2.688 5.109 -3.339 1.00 84.62 87 TYR A CA 1
ATOM 711 C C . TYR A 1 87 ? -3.738 4.918 -2.247 1.00 84.62 87 TYR A C 1
ATOM 713 O O . TYR A 1 87 ? -3.517 5.307 -1.100 1.00 84.62 87 TYR A O 1
ATOM 721 N N . ILE A 1 88 ? -4.876 4.328 -2.606 1.00 87.75 88 ILE A N 1
ATOM 722 C CA . ILE A 1 88 ? -5.942 3.973 -1.669 1.00 87.75 88 ILE A CA 1
ATOM 723 C C . ILE A 1 88 ? -5.899 2.462 -1.489 1.00 87.75 88 ILE A C 1
ATOM 725 O O . ILE A 1 88 ? -6.113 1.706 -2.434 1.00 87.75 88 ILE A O 1
ATOM 729 N N . CYS A 1 89 ? -5.601 2.037 -0.269 1.00 86.62 89 CYS A N 1
ATOM 730 C CA . CYS A 1 89 ? -5.625 0.643 0.125 1.00 86.62 89 CYS A CA 1
ATOM 731 C C . CYS A 1 89 ? -6.944 0.342 0.834 1.00 86.62 89 CYS A C 1
ATOM 733 O O . CYS A 1 89 ? -7.163 0.821 1.948 1.00 86.62 89 CYS A O 1
ATOM 735 N N . ASN A 1 90 ? -7.801 -0.452 0.197 1.00 86.31 90 ASN A N 1
ATOM 736 C CA . ASN A 1 90 ? -9.029 -0.946 0.812 1.00 86.31 90 ASN A CA 1
ATOM 737 C C . ASN A 1 90 ? -8.697 -2.139 1.712 1.00 86.31 90 ASN A C 1
ATOM 739 O O . ASN A 1 90 ? -8.092 -3.108 1.250 1.00 86.31 90 ASN A O 1
ATOM 743 N N . VAL A 1 91 ? -9.092 -2.073 2.982 1.00 81.69 91 VAL A N 1
ATOM 744 C CA . VAL A 1 91 ? -8.796 -3.106 3.982 1.00 81.69 91 VAL A CA 1
ATOM 745 C C . VAL A 1 91 ? -10.063 -3.844 4.391 1.00 81.69 91 VAL A C 1
ATOM 747 O O . VAL A 1 91 ? -11.121 -3.249 4.595 1.00 81.69 91 VAL A O 1
ATOM 750 N N . LYS A 1 92 ? -9.949 -5.167 4.522 1.00 79.00 92 LYS A N 1
ATOM 751 C CA . LYS A 1 92 ? -10.992 -6.027 5.092 1.00 79.00 92 LYS A CA 1
ATOM 752 C C . LYS A 1 92 ? -10.509 -6.454 6.476 1.00 79.00 92 LYS A C 1
ATOM 754 O O . LYS A 1 92 ? -9.597 -7.278 6.582 1.00 79.00 92 LYS A O 1
ATOM 759 N N . LEU A 1 93 ? -11.068 -5.828 7.512 1.00 70.19 93 LEU A N 1
ATOM 760 C CA . LEU A 1 93 ? -10.647 -5.980 8.910 1.00 70.19 93 LEU A CA 1
ATOM 761 C C . LEU A 1 93 ? -11.617 -6.801 9.737 1.00 70.19 93 LEU A C 1
ATOM 763 O O . LEU A 1 93 ? -12.832 -6.522 9.619 1.00 70.19 93 LEU A O 1
#

Radius of gyration: 18.02 Å; chains: 1; bounding box: 47×36×47 Å

Foldseek 3Di:
DDDDDDDDDDPDDDPPPVVQQFWKWKWWWWDALVLQDRPDTDTPDTHNADPVCVVVRVVVVVCCCNDPNVSVVVCVVQVRHTDIDIDIGGDDD

Sequence (93 aa):
MKGLITGVLLAITSTYALADQEKYIKFEIILTKDYERVLANISKEFKNIKPEEKEKALNQCYEYMMSEDGRKFFKKESGNQKRKILYICNVKL

pLDDT: mean 71.63, std 17.96, range [33.31, 91.31]